Protein AF-A0A9E1YMY9-F1 (afdb_monomer_lite)

pLDDT: mean 82.83, std 14.28, range [43.12, 96.0]

Structure (mmCIF, N/CA/C/O backbone):
data_AF-A0A9E1YMY9-F1
#
_entry.id   AF-A0A9E1YMY9-F1
#
loop_
_atom_site.group_PDB
_atom_site.id
_atom_site.type_symbol
_atom_site.label_atom_id
_atom_site.label_alt_id
_atom_site.label_comp_id
_atom_site.label_asym_id
_atom_site.label_entity_id
_atom_site.label_seq_id
_atom_site.pdbx_PDB_ins_cod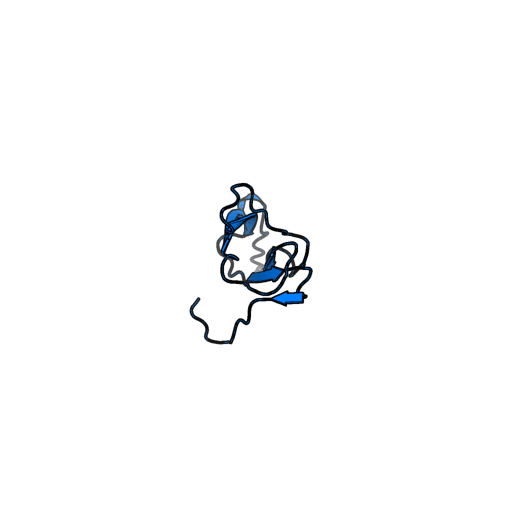e
_atom_site.Cartn_x
_atom_site.Cartn_y
_atom_site.Cartn_z
_atom_site.occupancy
_atom_site.B_iso_or_equiv
_atom_site.auth_seq_id
_atom_site.auth_comp_id
_atom_site.auth_asym_id
_atom_site.auth_atom_id
_atom_site.pdbx_PDB_model_num
ATOM 1 N N . MET A 1 1 ? 35.687 -9.503 -35.399 1.00 56.72 1 MET A N 1
ATOM 2 C CA . MET A 1 1 ? 35.363 -8.696 -34.206 1.00 56.72 1 MET A CA 1
ATOM 3 C C . MET A 1 1 ? 34.033 -8.018 -34.467 1.00 56.72 1 MET A C 1
ATOM 5 O O . MET A 1 1 ? 34.004 -7.046 -35.203 1.00 56.72 1 MET A O 1
ATOM 9 N N . ILE A 1 2 ? 32.931 -8.574 -33.968 1.00 49.78 2 ILE A N 1
ATOM 10 C CA . ILE A 1 2 ? 31.639 -7.878 -33.971 1.00 49.78 2 ILE A CA 1
ATOM 11 C C . ILE A 1 2 ? 31.096 -8.036 -32.561 1.00 49.78 2 ILE A C 1
ATOM 13 O O . ILE A 1 2 ? 30.632 -9.102 -32.167 1.00 49.78 2 ILE A O 1
ATOM 17 N N . LEU A 1 3 ? 31.288 -6.985 -31.774 1.00 43.12 3 LEU A N 1
ATOM 18 C CA . LEU A 1 3 ? 30.814 -6.893 -30.408 1.00 43.12 3 LEU A CA 1
ATOM 19 C C . LEU A 1 3 ? 29.372 -6.385 -30.478 1.00 43.12 3 LEU A C 1
ATOM 21 O O . LEU A 1 3 ? 29.140 -5.198 -30.687 1.00 43.12 3 LEU A O 1
ATOM 25 N N . SER A 1 4 ? 28.407 -7.295 -30.371 1.00 57.25 4 SER A N 1
ATOM 26 C CA . SER A 1 4 ? 27.001 -6.922 -30.213 1.00 57.25 4 SER A CA 1
ATOM 27 C C . SER A 1 4 ? 26.743 -6.690 -28.728 1.00 57.25 4 SER A C 1
ATOM 29 O O . SER A 1 4 ? 26.612 -7.649 -27.973 1.00 57.25 4 SER A O 1
ATOM 31 N N . ILE A 1 5 ? 26.713 -5.428 -28.297 1.00 62.88 5 ILE A N 1
ATOM 32 C CA . ILE A 1 5 ? 26.234 -5.056 -26.962 1.00 62.88 5 ILE A CA 1
ATOM 33 C C . ILE A 1 5 ? 24.875 -4.394 -27.139 1.00 62.88 5 ILE A C 1
ATOM 35 O O . ILE A 1 5 ? 24.802 -3.228 -27.517 1.00 62.88 5 ILE A O 1
ATOM 39 N N . VAL A 1 6 ? 23.805 -5.118 -26.825 1.00 66.50 6 VAL A N 1
ATOM 40 C CA . VAL A 1 6 ? 22.567 -4.486 -26.369 1.00 66.50 6 VAL A CA 1
ATOM 41 C C . VAL A 1 6 ? 22.019 -5.312 -25.216 1.00 66.50 6 VAL A C 1
ATOM 43 O O . VAL A 1 6 ? 21.321 -6.294 -25.425 1.00 66.50 6 VAL A O 1
ATOM 46 N N . PHE A 1 7 ? 22.314 -4.876 -23.995 1.00 52.75 7 PHE A N 1
ATOM 47 C CA . PHE A 1 7 ? 21.421 -5.069 -22.859 1.00 52.75 7 PHE A CA 1
ATOM 48 C C . PHE A 1 7 ? 21.412 -3.759 -22.078 1.00 52.75 7 PHE A C 1
ATOM 50 O O . PHE A 1 7 ? 22.325 -3.472 -21.307 1.00 52.75 7 PHE A O 1
ATOM 57 N N . VAL A 1 8 ? 20.387 -2.932 -22.294 1.00 60.16 8 VAL A N 1
ATOM 58 C CA . VAL A 1 8 ? 20.035 -1.903 -21.313 1.00 60.16 8 VAL A CA 1
ATOM 59 C C . VAL A 1 8 ? 19.363 -2.643 -20.161 1.00 60.16 8 VAL A C 1
ATOM 61 O O . VAL A 1 8 ? 18.142 -2.746 -20.102 1.00 60.16 8 VAL A O 1
ATOM 64 N N . SER A 1 9 ? 20.151 -3.212 -19.252 1.00 53.28 9 SER A N 1
ATOM 65 C CA . SER A 1 9 ? 19.634 -3.559 -17.935 1.00 53.28 9 SER A CA 1
ATOM 66 C C . SER A 1 9 ? 19.594 -2.260 -17.139 1.00 53.28 9 SER A C 1
ATOM 68 O O . SER A 1 9 ?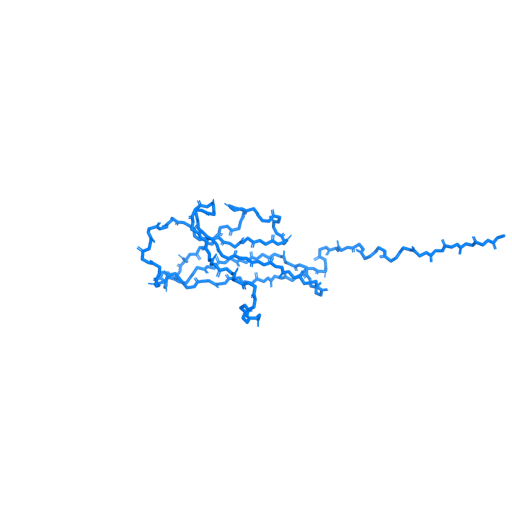 20.614 -1.831 -16.597 1.00 53.28 9 SER A O 1
ATOM 70 N N . LYS A 1 10 ? 18.435 -1.598 -17.072 1.00 55.81 10 LYS A N 1
ATOM 71 C CA . LYS A 1 10 ? 18.201 -0.683 -15.952 1.00 55.81 10 LYS A CA 1
ATOM 72 C C . LYS A 1 10 ? 18.180 -1.559 -14.702 1.00 55.81 10 LYS A C 1
ATOM 74 O O . LYS A 1 10 ? 17.153 -2.141 -14.379 1.00 55.81 10 LYS A O 1
ATOM 79 N N . ALA A 1 11 ? 19.327 -1.730 -14.051 1.00 58.31 11 ALA A N 1
ATOM 80 C CA . ALA A 1 11 ? 19.362 -2.279 -12.708 1.00 58.31 11 ALA A CA 1
ATOM 81 C C . ALA A 1 11 ? 18.617 -1.269 -11.826 1.00 58.31 11 ALA A C 1
ATOM 83 O O . ALA A 1 11 ? 19.149 -0.200 -11.543 1.00 58.31 11 ALA A O 1
ATOM 84 N N . GLN A 1 12 ? 17.352 -1.546 -11.504 1.00 58.78 12 GLN A N 1
ATOM 85 C CA . GLN A 1 12 ? 16.560 -0.686 -10.630 1.00 58.78 12 GLN A CA 1
ATOM 86 C C . GLN A 1 12 ? 17.120 -0.795 -9.218 1.00 58.78 12 GLN A C 1
ATOM 88 O O . GLN A 1 12 ? 17.185 -1.874 -8.631 1.00 58.78 12 GLN A O 1
ATOM 93 N N . THR A 1 13 ? 17.589 0.334 -8.704 1.00 63.03 13 THR A N 1
ATOM 94 C CA . THR A 1 13 ? 18.267 0.424 -7.411 1.00 63.03 13 THR A CA 1
ATOM 95 C C . THR A 1 13 ? 17.371 1.123 -6.387 1.00 63.03 13 THR A C 1
ATOM 97 O O . THR A 1 13 ? 16.411 1.792 -6.763 1.00 63.03 13 THR A O 1
ATOM 100 N N . PRO A 1 14 ? 17.665 1.046 -5.075 1.00 63.56 14 PRO A N 1
ATOM 101 C CA . PRO A 1 14 ? 16.889 1.766 -4.063 1.00 63.56 14 PRO A CA 1
ATOM 102 C C . PRO A 1 14 ? 16.813 3.289 -4.292 1.00 63.56 14 PRO A C 1
ATOM 104 O O . PRO A 1 14 ? 15.831 3.910 -3.891 1.00 63.56 14 PRO A O 1
ATOM 107 N N . ILE A 1 15 ? 17.802 3.889 -4.973 1.00 69.81 15 ILE A N 1
ATOM 108 C CA . ILE A 1 15 ? 17.803 5.314 -5.373 1.00 69.81 15 ILE A CA 1
ATOM 109 C C . ILE A 1 15 ? 16.804 5.628 -6.503 1.00 69.81 15 ILE A C 1
ATOM 111 O O . ILE A 1 15 ? 16.513 6.794 -6.785 1.00 69.81 15 ILE A O 1
ATOM 115 N N . ASP A 1 16 ? 16.242 4.595 -7.133 1.00 83.12 16 ASP A N 1
ATOM 116 C CA . ASP A 1 16 ? 15.162 4.695 -8.111 1.00 83.12 16 ASP A CA 1
ATOM 117 C C . ASP A 1 16 ? 13.776 4.556 -7.488 1.00 83.12 16 ASP A C 1
ATOM 119 O O . ASP A 1 16 ? 12.790 4.581 -8.213 1.00 83.12 16 ASP A O 1
ATOM 123 N N . SER A 1 17 ? 13.673 4.455 -6.163 1.00 87.06 17 SER A N 1
ATOM 124 C CA . SER A 1 17 ? 12.387 4.458 -5.467 1.00 87.06 17 SER A CA 1
ATOM 125 C C . SER A 1 17 ? 12.056 5.823 -4.866 1.00 87.06 17 SER A C 1
ATOM 127 O O . SER A 1 17 ? 12.949 6.574 -4.469 1.00 87.06 17 SER A O 1
ATOM 129 N N . ALA A 1 18 ? 10.767 6.139 -4.799 1.00 89.19 18 ALA A N 1
ATOM 130 C CA . ALA A 1 18 ? 10.218 7.251 -4.037 1.00 89.19 18 ALA A CA 1
ATOM 131 C C . ALA A 1 18 ? 9.286 6.705 -2.951 1.00 89.19 18 ALA A C 1
ATOM 133 O O . ALA A 1 18 ? 8.676 5.648 -3.123 1.00 89.19 18 ALA A O 1
ATOM 134 N N . THR A 1 19 ? 9.186 7.418 -1.831 1.00 93.00 19 THR A N 1
ATOM 135 C CA . THR A 1 19 ? 8.154 7.132 -0.832 1.00 93.00 19 THR A CA 1
ATOM 136 C C . THR A 1 19 ? 6.824 7.641 -1.366 1.00 93.00 19 THR A C 1
ATOM 138 O O . THR A 1 19 ? 6.704 8.823 -1.684 1.00 93.00 19 THR A O 1
ATOM 141 N N . VAL A 1 20 ? 5.851 6.745 -1.465 1.00 92.00 20 VAL A N 1
ATOM 142 C CA . VAL A 1 20 ? 4.475 7.047 -1.851 1.00 92.00 20 VAL A CA 1
ATOM 143 C C . VAL A 1 20 ? 3.587 6.733 -0.659 1.00 92.00 20 VAL A C 1
ATOM 145 O O . VAL A 1 20 ? 3.711 5.658 -0.067 1.00 92.00 20 VAL A O 1
ATOM 148 N N . THR A 1 21 ? 2.716 7.677 -0.319 1.00 94.19 21 THR A N 1
ATOM 149 C CA . THR A 1 21 ? 1.652 7.478 0.662 1.00 94.19 21 THR A CA 1
ATOM 150 C C . THR A 1 21 ? 0.378 7.138 -0.093 1.00 94.19 21 THR A C 1
ATOM 152 O O . THR A 1 21 ? -0.067 7.915 -0.934 1.00 94.19 21 THR A O 1
ATOM 155 N N . PHE A 1 22 ? -0.183 5.971 0.195 1.00 94.00 22 PHE A N 1
ATOM 156 C CA . PHE A 1 22 ? -1.495 5.559 -0.283 1.00 94.00 22 PHE A CA 1
ATOM 157 C C . PHE A 1 22 ? -2.515 5.868 0.802 1.00 94.00 22 PHE A C 1
ATOM 159 O O . PHE A 1 22 ? -2.255 5.587 1.973 1.00 94.00 22 PHE A O 1
ATOM 166 N N . GLN A 1 23 ? -3.649 6.433 0.402 1.00 95.00 23 GLN A N 1
ATOM 167 C CA . GLN A 1 23 ? -4.756 6.774 1.287 1.00 95.00 23 GLN A CA 1
ATOM 168 C C . GLN A 1 23 ? -6.050 6.231 0.685 1.00 95.00 23 GLN A C 1
ATOM 170 O O . GLN A 1 23 ? -6.252 6.350 -0.526 1.00 95.00 23 GLN A O 1
ATOM 175 N N . VAL A 1 24 ? -6.909 5.640 1.513 1.00 92.75 24 VAL A N 1
ATOM 176 C CA . VAL A 1 24 ? -8.245 5.188 1.111 1.00 92.75 24 VAL A CA 1
ATOM 177 C C . VAL A 1 24 ? -9.259 5.576 2.178 1.00 92.75 24 VAL A C 1
ATOM 179 O O . VAL A 1 24 ? -9.052 5.336 3.364 1.00 92.75 24 VAL A O 1
ATOM 182 N N . ASP A 1 25 ? -10.349 6.197 1.744 1.00 93.31 25 ASP A N 1
ATOM 183 C CA . ASP A 1 25 ? -11.482 6.543 2.598 1.00 93.31 25 ASP A CA 1
ATOM 184 C C . ASP A 1 25 ? -12.433 5.342 2.677 1.00 93.31 25 ASP A C 1
ATOM 186 O O . ASP A 1 25 ? -13.023 4.931 1.673 1.00 93.31 25 ASP A O 1
ATOM 190 N N . MET A 1 26 ? -12.566 4.770 3.874 1.00 90.62 26 MET A N 1
ATOM 191 C CA . MET A 1 26 ? -13.423 3.611 4.133 1.00 90.62 26 MET A CA 1
ATOM 192 C C . MET A 1 26 ? -14.751 3.990 4.804 1.00 90.62 26 MET A C 1
ATOM 194 O O . MET A 1 26 ? -15.555 3.103 5.092 1.00 90.62 26 MET A O 1
ATOM 198 N N . SER A 1 27 ? -15.036 5.283 5.000 1.00 90.75 27 SER A N 1
ATOM 199 C CA . SER A 1 27 ? -16.234 5.779 5.703 1.00 90.75 27 SER A CA 1
ATOM 200 C C . SER A 1 27 ? -17.559 5.352 5.053 1.00 90.75 27 SER A C 1
ATOM 202 O O . SER A 1 27 ? -18.594 5.251 5.714 1.00 90.75 27 SER A O 1
ATOM 204 N N . SER A 1 28 ? -17.540 5.074 3.746 1.00 86.44 28 SER A N 1
ATOM 205 C CA . SER A 1 28 ? -18.709 4.631 2.972 1.00 86.44 28 SER A CA 1
ATOM 206 C C . SER A 1 28 ? -18.856 3.106 2.874 1.00 86.44 28 SER A C 1
ATOM 208 O O . SER A 1 28 ? -19.861 2.606 2.354 1.00 86.44 28 SER A O 1
ATOM 210 N N . VAL A 1 29 ? -17.882 2.344 3.379 1.00 85.06 29 VAL A N 1
ATOM 211 C CA . VAL A 1 29 ? -17.889 0.882 3.317 1.00 85.06 29 VAL A CA 1
ATOM 212 C C . VAL A 1 29 ? -18.739 0.335 4.461 1.00 85.06 29 VAL A C 1
ATOM 214 O O . VAL A 1 29 ? -18.357 0.347 5.622 1.00 85.06 29 VAL A O 1
ATOM 217 N N . SER A 1 30 ? -19.923 -0.174 4.116 1.00 83.00 30 SER A N 1
ATOM 218 C CA . SER A 1 30 ? -20.865 -0.773 5.078 1.00 83.00 30 SER A CA 1
ATOM 219 C C . SER A 1 30 ? -20.600 -2.254 5.374 1.00 83.00 30 SER A C 1
ATOM 221 O O . SER A 1 30 ? -21.207 -2.825 6.282 1.00 83.00 30 SER A O 1
ATOM 223 N N . LEU A 1 31 ? -19.712 -2.891 4.605 1.00 83.62 31 LEU A N 1
ATOM 224 C CA . LEU A 1 31 ? -19.235 -4.244 4.877 1.00 83.62 31 LEU A CA 1
ATOM 225 C C . LEU A 1 31 ? -18.283 -4.206 6.075 1.00 83.62 31 LEU A C 1
ATOM 227 O O . LEU A 1 31 ? -17.435 -3.325 6.155 1.00 83.62 31 LEU A O 1
ATOM 231 N N . GLY A 1 32 ? -18.399 -5.168 6.991 1.00 85.75 32 GLY A N 1
ATOM 232 C CA . GLY A 1 32 ? -17.434 -5.296 8.082 1.00 85.75 32 GLY A CA 1
ATOM 233 C C . GLY A 1 32 ? -16.059 -5.673 7.533 1.00 85.75 32 GLY A C 1
ATOM 234 O O . GLY A 1 32 ? -15.944 -6.695 6.860 1.00 85.75 32 GLY A O 1
ATOM 235 N N . PHE A 1 33 ? -15.048 -4.861 7.833 1.00 89.94 33 PHE A N 1
ATOM 236 C CA . PHE A 1 33 ? -13.644 -5.112 7.514 1.00 89.94 33 PHE A CA 1
ATOM 237 C C . PHE A 1 33 ? -12.786 -4.942 8.772 1.00 89.94 33 PHE A C 1
ATOM 239 O O . PHE A 1 33 ? -13.181 -4.233 9.700 1.00 89.94 33 PHE A O 1
ATOM 246 N N . THR A 1 34 ? -11.620 -5.585 8.817 1.00 90.19 34 THR A N 1
ATOM 247 C CA . THR A 1 34 ? -10.672 -5.438 9.935 1.00 90.19 34 THR A CA 1
ATOM 248 C C . THR A 1 34 ? -9.530 -4.509 9.565 1.00 90.19 34 THR A C 1
ATOM 250 O O . THR A 1 34 ? -9.179 -3.610 10.328 1.00 90.19 34 THR A O 1
ATOM 253 N N . THR A 1 35 ? -8.907 -4.731 8.408 1.00 91.81 35 THR A N 1
ATOM 254 C CA . THR A 1 35 ? -7.731 -3.962 7.996 1.00 91.81 35 THR A CA 1
ATOM 255 C C . THR A 1 35 ? -7.702 -3.797 6.478 1.00 91.81 35 THR A C 1
ATOM 257 O O . THR A 1 35 ? -7.542 -4.789 5.761 1.00 91.81 35 THR A O 1
ATOM 260 N N . PRO A 1 36 ? -7.852 -2.557 5.977 1.00 93.81 36 PRO A N 1
ATOM 261 C CA . PRO A 1 36 ? -7.575 -2.214 4.592 1.00 93.81 36 PRO A CA 1
ATOM 262 C C . PRO A 1 36 ? -6.093 -2.384 4.265 1.00 93.81 36 PRO A C 1
ATOM 264 O O . PRO A 1 36 ? -5.213 -2.280 5.119 1.00 93.81 36 PRO A O 1
ATOM 267 N N . GLU A 1 37 ? -5.814 -2.628 2.999 1.00 95.12 37 GLU A N 1
ATOM 268 C CA . GLU A 1 37 ? -4.487 -2.907 2.475 1.00 95.12 37 GLU A CA 1
ATOM 269 C C . GLU A 1 37 ? -4.384 -2.434 1.026 1.00 95.12 37 GLU A C 1
ATOM 271 O O . GLU A 1 37 ? -5.366 -2.409 0.279 1.00 95.12 37 GLU A O 1
ATOM 276 N N . VAL A 1 38 ? -3.168 -2.080 0.614 1.00 94.31 38 VAL A N 1
ATOM 277 C CA . VAL A 1 38 ? -2.868 -1.756 -0.782 1.00 94.31 38 VAL A CA 1
ATOM 278 C C . VAL A 1 38 ? -2.048 -2.877 -1.407 1.00 94.31 38 VAL A C 1
ATOM 280 O O . VAL A 1 38 ? -1.038 -3.324 -0.867 1.00 94.31 38 VAL A O 1
ATOM 283 N N . ASN A 1 39 ? -2.473 -3.329 -2.577 1.00 92.62 39 ASN A N 1
ATOM 284 C CA . ASN A 1 39 ? -1.893 -4.444 -3.306 1.00 92.62 39 ASN A CA 1
ATOM 285 C C . ASN A 1 39 ? -1.512 -4.012 -4.700 1.00 92.62 39 ASN A C 1
ATOM 287 O O . ASN A 1 39 ? -2.316 -3.409 -5.387 1.00 92.62 39 ASN A O 1
ATOM 291 N N . GLY A 1 40 ? -0.316 -4.341 -5.161 1.00 90.75 40 GLY A N 1
ATOM 292 C CA . GLY A 1 40 ? 0.084 -3.977 -6.506 1.00 90.75 40 GLY A CA 1
ATOM 293 C C . GLY A 1 40 ? 1.369 -4.635 -6.953 1.00 90.75 40 GLY A C 1
ATOM 294 O O . GLY A 1 40 ? 2.003 -5.422 -6.249 1.00 90.75 40 GLY A O 1
ATOM 295 N N . THR A 1 41 ? 1.798 -4.258 -8.148 1.00 89.56 41 THR A N 1
ATOM 296 C CA . THR A 1 41 ? 3.053 -4.740 -8.745 1.00 89.56 41 THR A CA 1
ATOM 297 C C . THR A 1 41 ? 4.279 -4.485 -7.858 1.00 89.56 41 THR A C 1
ATOM 299 O O . THR A 1 41 ? 5.221 -5.273 -7.872 1.00 89.56 41 THR A O 1
ATOM 302 N N . PHE A 1 42 ? 4.265 -3.426 -7.042 1.00 89.06 42 PHE A N 1
ATOM 303 C CA . PHE A 1 42 ? 5.367 -3.050 -6.148 1.00 89.06 42 PHE A CA 1
ATOM 304 C C . PHE A 1 42 ? 5.486 -3.915 -4.883 1.00 89.06 42 PHE A C 1
ATOM 306 O O . PHE A 1 42 ? 6.555 -3.948 -4.279 1.00 89.06 42 PHE A O 1
ATOM 313 N N . ASN A 1 43 ? 4.426 -4.622 -4.482 1.00 89.19 43 ASN A N 1
ATOM 314 C CA . ASN A 1 43 ? 4.444 -5.551 -3.347 1.00 89.19 43 ASN A CA 1
ATOM 315 C C . ASN A 1 43 ? 4.044 -6.977 -3.753 1.00 89.19 43 ASN A C 1
ATOM 317 O O . ASN A 1 43 ? 3.656 -7.778 -2.904 1.00 89.19 43 ASN A O 1
ATOM 321 N N . ASN A 1 44 ? 4.168 -7.293 -5.047 1.00 89.56 44 ASN A N 1
ATOM 322 C CA . ASN A 1 44 ? 3.861 -8.599 -5.624 1.00 89.56 44 ASN A CA 1
ATOM 323 C C . ASN A 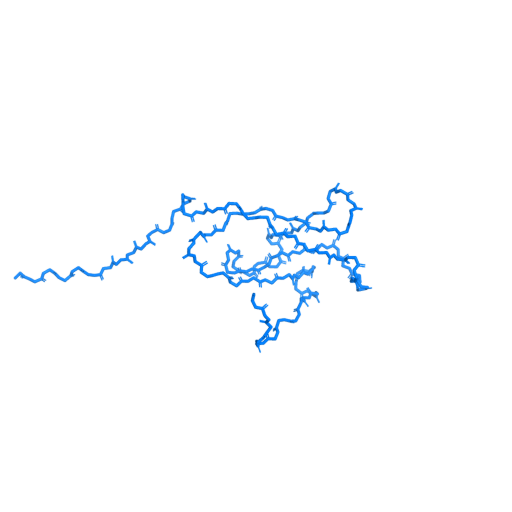1 44 ? 2.419 -9.070 -5.346 1.00 89.56 44 ASN A C 1
ATOM 325 O O . ASN A 1 44 ? 2.196 -10.262 -5.138 1.00 89.56 44 ASN A O 1
ATOM 329 N N . TRP A 1 45 ? 1.458 -8.137 -5.320 1.00 90.81 45 TRP A N 1
ATOM 330 C CA . TRP A 1 45 ? 0.047 -8.407 -5.013 1.00 90.81 45 TRP A CA 1
ATOM 331 C C . TRP A 1 45 ? -0.150 -9.157 -3.683 1.00 90.81 45 TRP A C 1
ATOM 333 O O . TRP A 1 45 ? -0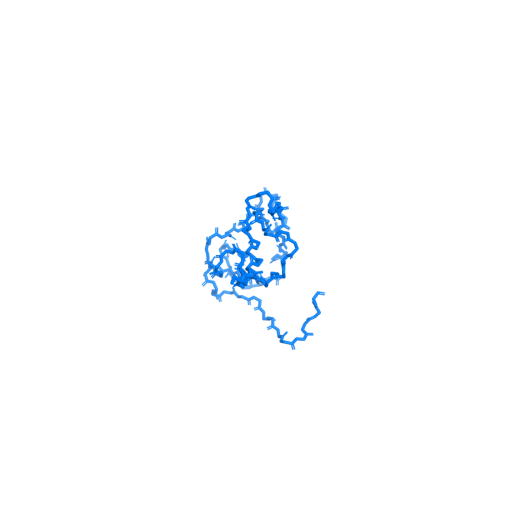.982 -10.057 -3.571 1.00 90.81 45 TRP A O 1
ATOM 343 N N . CYS A 1 46 ? 0.662 -8.826 -2.678 1.00 90.56 46 CYS A N 1
ATOM 344 C CA . CYS A 1 46 ? 0.622 -9.482 -1.378 1.00 90.56 46 CYS A CA 1
ATOM 345 C C . CYS A 1 46 ? -0.460 -8.884 -0.470 1.00 90.56 46 CYS A C 1
ATOM 347 O O . CYS A 1 46 ? -0.201 -7.886 0.212 1.00 90.56 46 CYS A O 1
ATOM 349 N N . GLY A 1 47 ? -1.619 -9.548 -0.409 1.00 85.56 47 GLY A N 1
ATOM 350 C CA . GLY A 1 47 ? -2.816 -9.161 0.362 1.00 85.56 47 GLY A CA 1
ATOM 351 C C . GLY A 1 47 ? -2.681 -9.277 1.874 1.00 85.56 47 GLY A C 1
ATOM 352 O O . GLY A 1 47 ? -3.522 -9.871 2.524 1.00 85.56 47 GLY A O 1
ATOM 353 N N . SER A 1 48 ? -1.563 -8.820 2.416 1.00 88.44 48 SER A N 1
ATOM 354 C CA . SER A 1 48 ? -1.356 -8.571 3.846 1.00 88.44 48 SER A CA 1
ATOM 355 C C . SER A 1 48 ? -0.033 -7.846 4.100 1.00 88.44 48 SER A C 1
ATOM 357 O O . SER A 1 48 ? 0.278 -7.497 5.236 1.00 88.44 48 SER A O 1
ATOM 359 N N . CYS A 1 49 ? 0.814 -7.673 3.075 1.00 89.25 49 CYS A N 1
ATOM 360 C CA . CYS A 1 49 ? 2.148 -7.108 3.258 1.00 89.25 49 CYS A CA 1
ATOM 361 C C . CYS A 1 49 ? 2.108 -5.601 3.525 1.00 89.25 49 CYS A C 1
ATOM 363 O O . CYS A 1 49 ? 3.008 -5.084 4.182 1.00 89.25 49 CYS A O 1
ATOM 365 N N . TRP A 1 50 ? 1.133 -4.887 2.958 1.00 93.81 50 TRP A N 1
ATOM 366 C CA . TRP A 1 50 ? 0.993 -3.432 3.084 1.00 93.81 50 TRP A CA 1
ATOM 367 C C . TRP A 1 50 ? -0.377 -3.099 3.681 1.00 93.81 50 TRP A C 1
ATOM 369 O O . TRP A 1 50 ? -1.222 -2.470 3.043 1.00 93.81 50 TRP A O 1
ATOM 379 N N . ALA A 1 51 ? -0.578 -3.572 4.911 1.00 94.62 51 ALA A N 1
ATOM 380 C CA . ALA A 1 51 ? -1.708 -3.196 5.748 1.00 94.62 51 ALA A CA 1
ATOM 381 C C . ALA A 1 51 ? -1.667 -1.693 6.064 1.00 94.62 51 ALA A C 1
ATOM 383 O O . ALA A 1 51 ? -0.602 -1.137 6.349 1.00 94.62 51 ALA A O 1
ATOM 384 N N . MET A 1 52 ? -2.828 -1.053 6.000 1.00 94.94 52 MET A N 1
ATOM 385 C CA . MET A 1 52 ? -3.002 0.371 6.255 1.00 94.94 52 MET A CA 1
ATOM 386 C C . MET A 1 52 ? -3.365 0.612 7.720 1.00 94.94 52 MET A C 1
ATOM 388 O O . MET A 1 52 ? -3.820 -0.291 8.424 1.00 94.94 52 MET A O 1
ATOM 392 N N . SER A 1 53 ? -3.182 1.846 8.179 1.00 95.38 53 SER A N 1
ATOM 393 C CA . SER A 1 53 ? -3.569 2.278 9.522 1.00 95.38 53 SER A CA 1
ATOM 394 C C . SER A 1 53 ? -4.336 3.591 9.478 1.00 95.38 53 SER A C 1
ATOM 396 O O . SER A 1 53 ? -3.924 4.499 8.762 1.00 95.38 53 SER A O 1
ATOM 398 N N . ASP A 1 54 ? -5.370 3.704 10.303 1.00 94.44 54 ASP A N 1
ATOM 399 C CA . ASP A 1 54 ? -6.037 4.962 10.639 1.00 94.44 54 ASP A CA 1
ATOM 400 C C . ASP A 1 54 ? -5.613 5.371 12.062 1.00 94.44 54 ASP A C 1
ATOM 402 O O . ASP A 1 54 ? -6.086 4.830 13.062 1.00 94.44 54 ASP A O 1
ATOM 406 N N . SER A 1 55 ? -4.619 6.256 12.162 1.00 93.50 55 SER A N 1
ATOM 407 C CA . SER A 1 55 ? -4.069 6.694 13.461 1.00 93.50 55 SER A CA 1
ATOM 408 C C . SER A 1 55 ? -4.761 7.941 14.019 1.00 93.50 55 SER A C 1
ATOM 410 O O . SER A 1 55 ? -4.616 8.259 15.200 1.00 93.50 55 SER A O 1
ATOM 412 N N . ASN A 1 56 ? -5.469 8.668 13.163 1.00 93.44 56 ASN A N 1
ATOM 413 C CA . ASN A 1 56 ? -6.172 9.923 13.411 1.00 93.44 56 ASN A CA 1
ATOM 414 C C . ASN A 1 56 ? -7.663 9.705 13.702 1.00 93.44 56 ASN A C 1
ATOM 416 O O . ASN A 1 56 ? -8.285 10.604 14.267 1.00 93.44 56 ASN A O 1
ATOM 420 N N . GLY A 1 57 ? -8.200 8.520 13.407 1.00 92.00 57 GLY A N 1
ATOM 421 C CA . GLY A 1 57 ? -9.587 8.145 13.657 1.00 92.00 57 GLY A CA 1
ATOM 422 C C . GLY A 1 57 ? -10.569 8.901 12.769 1.00 92.00 57 GLY A C 1
ATOM 423 O O . GLY A 1 57 ? -11.652 9.248 13.243 1.00 92.00 57 GLY A O 1
ATOM 424 N N . ASP A 1 58 ? -10.170 9.239 11.541 1.00 93.56 58 ASP A N 1
ATOM 425 C CA . ASP A 1 58 ? -11.012 9.946 10.570 1.00 93.56 58 ASP A CA 1
ATOM 426 C C . ASP A 1 58 ? -11.555 9.037 9.458 1.00 93.56 58 ASP A C 1
ATOM 428 O O . ASP A 1 58 ? -12.116 9.539 8.484 1.00 93.56 58 ASP A O 1
ATOM 432 N N . ASP A 1 59 ? -11.425 7.714 9.623 1.00 92.56 59 ASP A N 1
ATOM 433 C CA . ASP A 1 59 ? -11.819 6.676 8.665 1.00 92.56 59 ASP A CA 1
ATOM 434 C C . ASP A 1 59 ? -11.049 6.728 7.327 1.00 92.56 59 ASP A C 1
ATOM 436 O O . ASP A 1 59 ? -11.376 5.992 6.384 1.00 92.56 59 ASP A O 1
ATOM 440 N N . VAL A 1 60 ? -9.981 7.536 7.250 1.00 94.56 60 VAL A N 1
ATOM 441 C CA . VAL A 1 60 ? -9.027 7.553 6.139 1.00 94.56 60 VAL A CA 1
ATOM 442 C C . VAL A 1 60 ? -7.800 6.740 6.527 1.00 94.56 60 VAL A C 1
ATOM 444 O O . VAL A 1 60 ? -7.003 7.093 7.390 1.00 94.56 60 VAL A O 1
ATOM 447 N N . TRP A 1 61 ? -7.631 5.615 5.847 1.00 95.19 61 TRP A N 1
ATOM 448 C CA . TRP A 1 61 ? -6.557 4.677 6.125 1.00 95.19 61 TRP A CA 1
ATOM 449 C C . TRP A 1 61 ? -5.343 5.005 5.276 1.00 95.19 61 TRP A C 1
ATOM 451 O O . TRP A 1 61 ? -5.480 5.290 4.086 1.00 95.19 61 TRP A O 1
ATOM 461 N N . GLU A 1 62 ? -4.148 4.907 5.862 1.00 96.00 62 GLU A N 1
ATOM 462 C CA . GLU A 1 62 ? -2.904 5.300 5.201 1.00 96.00 62 GLU A CA 1
ATOM 463 C C . GLU A 1 62 ? -1.814 4.227 5.290 1.00 96.00 62 GLU A C 1
ATOM 465 O O . GLU A 1 62 ? -1.686 3.512 6.286 1.00 96.00 62 GLU A O 1
ATOM 470 N N . VAL A 1 63 ? -0.969 4.148 4.259 1.00 95.25 63 VAL A N 1
ATOM 471 C CA . VAL A 1 63 ? 0.301 3.411 4.303 1.00 95.25 63 VAL A CA 1
ATOM 472 C C . VAL A 1 63 ? 1.345 4.091 3.428 1.00 95.25 63 VAL A C 1
ATOM 474 O O . VAL A 1 63 ? 1.067 4.527 2.313 1.00 95.25 63 VAL A O 1
ATOM 477 N N . SER A 1 64 ? 2.575 4.177 3.933 1.00 94.19 64 SER A N 1
ATOM 478 C CA . SER A 1 64 ? 3.717 4.710 3.189 1.00 94.19 64 SER A CA 1
ATOM 479 C C . SER A 1 64 ? 4.682 3.599 2.814 1.00 94.19 64 SER A C 1
ATOM 481 O O . SER A 1 64 ? 5.125 2.834 3.670 1.00 94.19 64 SER A O 1
ATOM 483 N N . GLY A 1 65 ? 5.074 3.543 1.545 1.00 91.06 65 GLY A N 1
ATOM 484 C CA . GLY A 1 65 ? 6.025 2.548 1.072 1.00 91.06 65 GLY A CA 1
ATOM 485 C C . GLY A 1 65 ? 6.879 3.045 -0.083 1.00 91.06 65 GLY A C 1
ATOM 486 O O . GLY A 1 65 ? 6.592 4.058 -0.718 1.00 91.06 65 GLY A O 1
ATOM 487 N N . LYS A 1 66 ? 7.986 2.343 -0.331 1.00 90.81 66 LYS A N 1
ATOM 488 C CA . LYS A 1 66 ? 8.901 2.675 -1.425 1.00 90.81 66 LYS A CA 1
ATOM 489 C C . LYS A 1 66 ? 8.423 2.023 -2.715 1.00 90.81 66 LYS A C 1
ATOM 491 O O . LYS A 1 66 ? 8.352 0.801 -2.792 1.00 90.81 66 LYS A O 1
ATOM 496 N N . VAL A 1 67 ? 8.157 2.841 -3.725 1.00 90.25 67 VAL A N 1
ATOM 497 C CA . VAL A 1 67 ? 7.702 2.417 -5.055 1.00 90.25 67 VAL A CA 1
ATOM 498 C C . VAL A 1 67 ? 8.688 2.926 -6.103 1.00 90.25 67 VAL A C 1
ATOM 500 O O . VAL A 1 67 ? 9.301 3.980 -5.926 1.00 90.25 67 VAL A O 1
ATOM 503 N N . LEU A 1 68 ? 8.899 2.168 -7.178 1.00 88.94 68 LEU A N 1
ATOM 504 C CA . LEU A 1 68 ? 9.856 2.533 -8.219 1.00 88.94 68 LEU A CA 1
ATOM 505 C C . LEU A 1 68 ? 9.348 3.728 -9.036 1.00 88.94 68 LEU A C 1
ATOM 507 O O . LEU A 1 68 ? 8.240 3.746 -9.558 1.00 88.94 68 LEU A O 1
ATOM 511 N N . LYS A 1 69 ? 10.192 4.746 -9.186 1.00 85.12 69 LYS A N 1
ATOM 512 C CA . LYS A 1 69 ? 9.894 5.911 -10.019 1.00 85.12 69 LYS A CA 1
ATOM 513 C C . LYS A 1 69 ? 9.980 5.541 -11.503 1.00 85.12 69 LYS A C 1
ATOM 515 O O . LYS A 1 69 ? 10.706 4.620 -11.890 1.00 85.12 69 LYS A O 1
ATOM 520 N N . ASN A 1 70 ? 9.289 6.305 -12.352 1.00 82.81 70 ASN A N 1
ATOM 521 C CA . ASN A 1 70 ? 9.301 6.147 -13.816 1.00 82.81 70 ASN A CA 1
ATOM 522 C C . ASN A 1 70 ? 8.914 4.737 -14.306 1.00 82.81 70 ASN A C 1
ATOM 524 O O . ASN A 1 70 ? 9.380 4.299 -15.359 1.00 82.81 70 ASN A O 1
ATOM 528 N N . THR A 1 71 ? 8.100 4.024 -13.529 1.00 83.19 71 THR A N 1
ATOM 529 C CA . THR A 1 71 ? 7.569 2.698 -13.854 1.00 83.19 71 THR A CA 1
ATOM 530 C C . THR A 1 71 ? 6.056 2.757 -13.710 1.00 83.19 71 THR A C 1
ATOM 532 O O . THR A 1 71 ? 5.555 3.364 -12.766 1.00 83.19 71 THR A O 1
ATOM 535 N N . ALA A 1 72 ? 5.330 2.173 -14.661 1.00 85.38 72 ALA A N 1
ATOM 536 C CA . ALA A 1 72 ? 3.889 2.021 -14.523 1.00 85.38 72 ALA A CA 1
ATOM 537 C C . ALA A 1 72 ? 3.614 0.969 -13.443 1.00 85.38 72 ALA A C 1
ATOM 539 O O . ALA A 1 72 ? 4.134 -0.145 -13.521 1.00 85.38 72 ALA A O 1
ATOM 540 N N . HIS A 1 73 ? 2.821 1.340 -12.443 1.00 87.00 73 HIS A N 1
ATOM 541 C CA . HIS A 1 73 ? 2.422 0.454 -11.364 1.00 87.00 73 HIS A CA 1
ATOM 542 C C . HIS A 1 73 ? 0.914 0.291 -11.376 1.00 87.00 73 HIS A C 1
ATOM 544 O O . HIS A 1 73 ? 0.180 1.268 -11.270 1.00 87.00 73 HIS A O 1
ATOM 550 N N . GLU A 1 74 ? 0.473 -0.955 -11.464 1.00 89.25 74 GLU A N 1
ATOM 551 C CA . GLU A 1 74 ? -0.896 -1.315 -11.128 1.00 89.25 74 GLU A CA 1
ATOM 552 C C . GLU A 1 74 ? -0.975 -1.554 -9.627 1.00 89.25 74 GLU A C 1
ATOM 554 O O . GLU A 1 74 ? -0.064 -2.156 -9.035 1.00 89.25 74 GLU A O 1
ATOM 559 N N . PHE A 1 75 ? -2.057 -1.065 -9.034 1.00 90.69 75 PHE A N 1
ATOM 560 C CA . PHE A 1 75 ? -2.388 -1.292 -7.645 1.00 90.69 75 PHE A CA 1
ATOM 561 C C . PHE A 1 75 ? -3.897 -1.373 -7.467 1.00 90.69 75 PHE A C 1
ATOM 563 O O . PHE A 1 75 ? -4.663 -1.054 -8.376 1.00 90.69 75 PHE A O 1
ATOM 570 N N . LYS A 1 76 ? -4.286 -1.843 -6.292 1.00 90.75 76 LYS A N 1
ATOM 571 C CA . LYS A 1 76 ? -5.653 -2.054 -5.894 1.00 90.75 76 LYS A CA 1
ATOM 572 C C . LYS A 1 76 ? -5.787 -1.993 -4.376 1.00 90.75 76 LYS A C 1
ATOM 574 O O . LYS A 1 76 ? -4.925 -2.522 -3.672 1.00 90.75 76 LYS A O 1
ATOM 579 N N . PHE A 1 77 ? -6.870 -1.423 -3.877 1.00 92.44 77 PHE A N 1
ATOM 580 C CA . PHE A 1 77 ? -7.260 -1.519 -2.477 1.00 92.44 77 PHE A CA 1
ATOM 581 C C . PHE A 1 77 ? -8.079 -2.786 -2.215 1.00 92.44 77 PHE A C 1
ATOM 583 O O . PHE A 1 77 ? -8.996 -3.158 -2.960 1.00 92.44 77 PHE A O 1
ATOM 590 N N . SER A 1 78 ? -7.750 -3.459 -1.122 1.00 92.94 78 SER A N 1
ATOM 591 C CA . SER A 1 78 ? -8.539 -4.556 -0.571 1.00 92.94 78 SER A CA 1
ATOM 592 C C . SER A 1 78 ? -8.584 -4.469 0.947 1.00 92.94 78 SER A C 1
ATOM 594 O O . SER A 1 78 ? -8.003 -3.568 1.543 1.00 92.94 78 SER A O 1
ATOM 596 N N . ALA A 1 79 ? -9.315 -5.378 1.575 1.00 92.44 79 ALA A N 1
ATOM 597 C CA . ALA A 1 79 ? -9.282 -5.591 3.007 1.00 92.44 79 ALA A CA 1
ATOM 598 C C . ALA A 1 79 ? -9.346 -7.088 3.321 1.00 92.44 79 ALA A C 1
ATOM 600 O O . ALA A 1 79 ? -9.916 -7.883 2.560 1.00 92.44 79 ALA A O 1
ATOM 601 N N . ASP A 1 80 ? -8.766 -7.441 4.466 1.00 90.94 80 ASP A N 1
ATOM 602 C CA . ASP A 1 80 ? -8.802 -8.777 5.061 1.00 90.94 80 ASP A CA 1
ATOM 603 C C . ASP A 1 80 ? -8.311 -9.892 4.117 1.00 90.94 80 ASP A C 1
ATOM 605 O O . ASP A 1 80 ? -8.910 -10.964 4.052 1.00 90.94 80 ASP A O 1
ATOM 609 N N . GLY A 1 81 ? -7.230 -9.661 3.364 1.00 88.75 81 GLY A N 1
ATOM 610 C CA . GLY A 1 81 ? -6.643 -10.664 2.473 1.00 88.75 81 GLY A CA 1
ATOM 611 C C . GLY A 1 81 ? -7.442 -10.917 1.204 1.00 88.75 81 GLY A C 1
ATOM 612 O O . GLY A 1 81 ? -7.756 -12.063 0.884 1.00 88.75 81 GLY A O 1
ATOM 613 N N . PHE A 1 82 ? -7.767 -9.844 0.479 1.00 89.00 82 PHE A N 1
ATOM 614 C CA . PHE A 1 82 ? -8.623 -9.848 -0.720 1.00 89.00 82 PHE A CA 1
ATOM 615 C C . PHE A 1 82 ? -10.076 -10.321 -0.515 1.00 89.00 82 PHE A C 1
ATOM 617 O O . PHE A 1 82 ? -10.806 -10.472 -1.496 1.00 89.00 82 PHE A O 1
ATOM 624 N N . ASN A 1 83 ? -10.540 -10.520 0.725 1.00 88.88 83 ASN A N 1
ATOM 625 C CA . ASN A 1 83 ? -11.943 -10.864 1.000 1.00 88.88 83 ASN A CA 1
ATOM 626 C C . ASN A 1 83 ? -12.900 -9.737 0.588 1.00 88.88 83 ASN A C 1
ATOM 628 O O . ASN A 1 83 ? -13.996 -9.990 0.087 1.00 88.88 83 ASN A O 1
ATOM 632 N N . ILE A 1 84 ? -12.462 -8.494 0.773 1.00 88.19 84 ILE A N 1
ATOM 633 C CA . ILE A 1 84 ? -13.101 -7.300 0.229 1.00 88.19 84 ILE A CA 1
ATOM 634 C C . ILE A 1 84 ? -12.090 -6.678 -0.716 1.00 88.19 84 ILE A C 1
ATOM 636 O O . ILE A 1 84 ? -10.924 -6.531 -0.375 1.00 88.19 84 ILE A O 1
ATOM 640 N N . GLN A 1 85 ? -12.512 -6.324 -1.917 1.00 88.50 85 GLN A N 1
ATOM 641 C CA . GLN A 1 85 ? 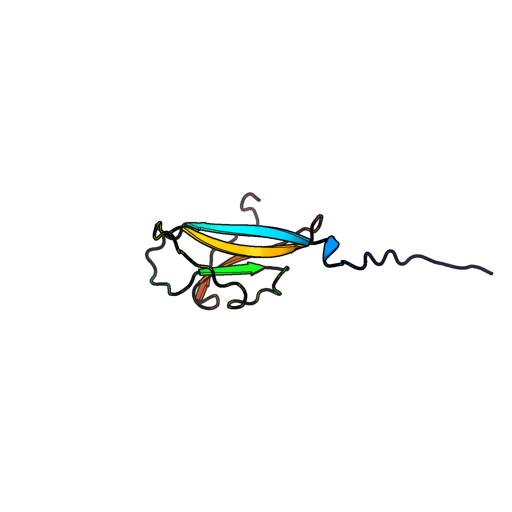-11.639 -5.704 -2.901 1.00 88.50 85 GLN A CA 1
ATOM 642 C C . GLN A 1 85 ? -12.450 -4.721 -3.724 1.00 88.50 85 GLN A C 1
ATOM 644 O O . GLN A 1 85 ? -13.623 -4.974 -4.013 1.00 88.50 85 GLN A O 1
ATOM 649 N N . GLU A 1 86 ? -11.827 -3.625 -4.142 1.00 85.06 86 GLU A N 1
ATOM 650 C CA . GLU A 1 86 ? -12.477 -2.752 -5.116 1.00 85.06 86 GLU A CA 1
ATOM 651 C C . GLU A 1 86 ? -12.746 -3.522 -6.424 1.00 85.06 86 GLU A C 1
ATOM 653 O O . GLU A 1 86 ? -12.161 -4.572 -6.695 1.00 85.06 86 GLU A O 1
ATOM 658 N N . SER A 1 87 ? -13.688 -3.078 -7.243 1.00 79.25 87 SER A N 1
ATOM 659 C CA . SER A 1 87 ? -13.903 -3.680 -8.563 1.00 79.25 87 SER A CA 1
ATOM 660 C C . SER A 1 87 ? -13.372 -2.712 -9.598 1.00 79.25 87 SER A C 1
ATOM 662 O O . SER A 1 87 ? -14.049 -1.746 -9.917 1.00 79.25 87 SER A O 1
ATOM 664 N N . LEU A 1 88 ? -12.154 -2.967 -10.078 1.00 68.81 88 LEU A N 1
ATOM 665 C CA . LEU A 1 88 ? -11.567 -2.223 -11.187 1.00 68.81 88 LEU A CA 1
ATOM 666 C C . LEU A 1 88 ? -12.055 -2.873 -12.480 1.00 68.81 88 LEU A C 1
ATOM 668 O O . LEU A 1 88 ? -11.684 -4.012 -12.785 1.00 68.81 88 LEU A O 1
ATOM 672 N N . PHE A 1 89 ? -12.923 -2.188 -13.213 1.00 59.41 89 PHE A N 1
ATOM 673 C CA . PHE A 1 89 ? -13.324 -2.610 -14.546 1.00 59.41 89 PHE A CA 1
ATOM 674 C C . PHE A 1 89 ? -12.346 -2.029 -15.570 1.00 59.41 89 PHE A C 1
ATOM 676 O O . PHE A 1 89 ? -11.827 -0.923 -15.425 1.00 59.41 89 PHE A O 1
ATOM 683 N N . ALA A 1 90 ? -12.076 -2.782 -16.639 1.00 52.41 90 ALA A N 1
ATOM 684 C CA . ALA A 1 90 ? -11.268 -2.271 -17.739 1.00 52.41 90 ALA A CA 1
ATOM 685 C C . ALA A 1 90 ? -11.960 -1.039 -18.353 1.00 52.41 90 ALA A C 1
ATOM 687 O O . ALA A 1 90 ? -13.007 -1.176 -18.986 1.00 52.41 90 ALA A O 1
ATOM 688 N N . GLY A 1 91 ? -11.374 0.146 -18.162 1.00 56.22 91 GLY A N 1
ATOM 689 C CA . GLY A 1 91 ? -11.932 1.422 -18.620 1.00 56.22 91 GLY A CA 1
ATOM 690 C C . GLY A 1 91 ? -12.288 2.414 -17.511 1.00 56.22 91 GLY A C 1
ATOM 691 O O . GLY A 1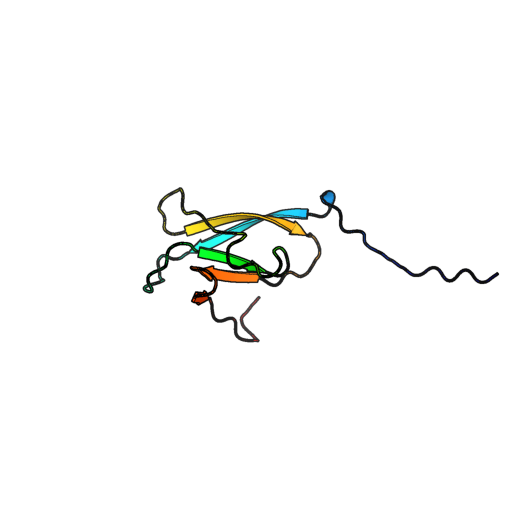 91 ? -12.693 3.528 -17.843 1.00 56.22 91 GLY A O 1
ATOM 692 N N . ASP A 1 92 ? -12.113 2.057 -16.235 1.00 60.25 92 ASP A N 1
ATOM 693 C CA . ASP A 1 92 ? -12.179 3.049 -15.160 1.00 60.25 92 ASP A CA 1
ATOM 694 C C . ASP A 1 92 ? -11.079 4.113 -15.357 1.00 60.25 92 ASP A C 1
ATOM 696 O O . ASP A 1 92 ? -9.971 3.780 -15.799 1.00 60.25 92 ASP A O 1
ATOM 700 N N . PRO A 1 93 ? -11.385 5.404 -15.121 1.00 56.34 93 PRO A N 1
ATOM 701 C CA . PRO A 1 93 ? -10.429 6.480 -15.338 1.00 56.34 93 PRO A CA 1
ATOM 702 C C . PRO A 1 93 ? -9.208 6.283 -14.436 1.00 56.34 93 PRO A C 1
ATOM 704 O O . PRO A 1 93 ? -9.344 6.130 -13.224 1.00 56.34 93 PRO A O 1
ATOM 707 N N . CYS A 1 94 ? -8.031 6.275 -15.065 1.00 56.19 94 CYS A N 1
ATOM 708 C CA . CYS A 1 94 ? -6.734 6.272 -14.398 1.00 56.19 94 CYS A CA 1
ATOM 709 C C . CYS A 1 94 ? -6.416 7.616 -13.737 1.00 56.19 94 CYS A C 1
ATOM 711 O O . CYS A 1 94 ? -6.779 8.662 -14.331 1.00 56.19 94 CYS A O 1
#

Secondary structure (DSSP, 8-state):
-------------GGGEEEEEEEEE-TT--S--S-EEEEEGGGTT-TTTTB-B-SSSSSEEEEEEEEETTS---EEEEETTTTEE----TT---

Radius of gyration: 17.52 Å; chains: 1; bounding box: 56×21×48 Å

Foldseek 3Di:
DDDDDDDPPPPQDLVQWDKDKDKDQCVPPPDDFDWKAKAKPQVPRFQPPGTWDDPPPPSITMGIDIDGPPDDMDMWMATDRNPGTDDDDVPDDD

Sequence (94 aa):
MILSIVFVSKAQTPIDSATVTFQVDMSSVSLGFTTPEVNGTFNNWCGSCWAMSDSNGDDVWEVSGKVLKNTAHEFKFSADGFNIQESLFAGDPC